Protein AF-A0A3M1Z404-F1 (afdb_monomer)

Mean predicted aligned error: 7.24 Å

Foldseek 3Di:
DDPPPPPVFDPAFFDKFKAFPVRHRLNRLVVQLVVLVVVQVPDPDGDPSSVQSNLQSVLCNVDPPSVVRVVVVVVLNVQAGMWMKTWGADPVRHIDMDTDDTHGDD

Radius of gyration: 15.16 Å; Cα contacts (8 Å, |Δi|>4): 148; chains: 1; bounding box: 40×32×44 Å

Structure (mmCIF, N/CA/C/O backbone):
data_AF-A0A3M1Z404-F1
#
_entry.id   AF-A0A3M1Z404-F1
#
loop_
_atom_site.group_PDB
_atom_site.id
_atom_site.type_symbol
_atom_site.label_atom_id
_atom_site.label_alt_id
_atom_site.label_comp_id
_atom_site.lab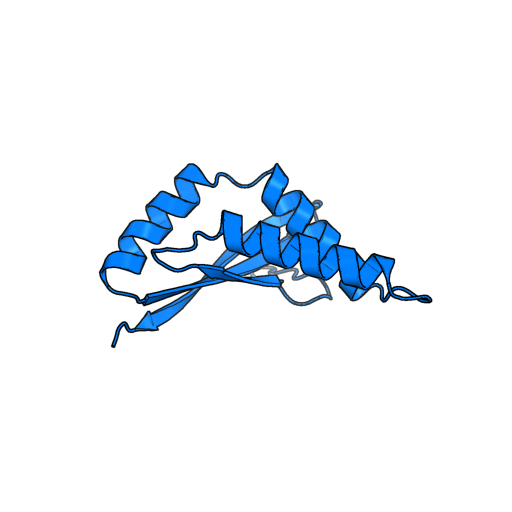el_asym_id
_atom_site.label_entity_id
_atom_site.label_seq_id
_atom_site.pdbx_PDB_ins_code
_atom_site.Cartn_x
_atom_site.Cartn_y
_atom_site.Cartn_z
_atom_site.occupancy
_atom_site.B_iso_or_equiv
_atom_site.auth_seq_id
_atom_site.auth_comp_id
_atom_site.auth_asym_id
_atom_site.auth_atom_id
_atom_site.pdbx_PDB_model_num
ATOM 1 N N . MET A 1 1 ? 17.613 25.882 19.276 1.00 41.81 1 MET A N 1
ATOM 2 C CA . MET A 1 1 ? 17.022 24.535 19.109 1.00 41.81 1 MET A CA 1
ATOM 3 C C . MET A 1 1 ? 15.719 24.665 18.334 1.00 41.81 1 MET A C 1
ATOM 5 O O . MET A 1 1 ? 14.699 24.990 18.924 1.00 41.81 1 MET A O 1
ATOM 9 N N . LYS A 1 2 ? 15.754 24.475 17.014 1.00 37.66 2 LYS A N 1
ATOM 10 C CA . LYS A 1 2 ? 14.556 24.260 16.196 1.00 37.66 2 LYS A CA 1
ATOM 11 C C . LYS A 1 2 ? 14.717 22.867 15.603 1.00 37.66 2 LYS A C 1
ATOM 13 O O . LYS A 1 2 ? 15.700 22.622 14.917 1.00 37.66 2 LYS A O 1
ATOM 18 N N . ARG A 1 3 ? 13.846 21.928 15.979 1.00 39.84 3 ARG A N 1
ATOM 19 C CA . ARG A 1 3 ? 13.794 20.621 15.322 1.00 39.84 3 ARG A CA 1
ATOM 20 C C . ARG A 1 3 ? 13.010 20.831 14.037 1.00 39.84 3 ARG A C 1
ATOM 22 O O . ARG A 1 3 ? 11.786 20.870 14.061 1.00 39.84 3 ARG A O 1
ATOM 29 N N . GLU A 1 4 ? 13.724 21.070 12.949 1.00 44.38 4 GLU A N 1
ATOM 30 C CA . GLU A 1 4 ? 13.166 20.941 11.610 1.00 44.38 4 GLU A CA 1
ATOM 31 C C . GLU A 1 4 ? 12.944 19.441 11.403 1.00 44.38 4 GLU A C 1
ATOM 33 O O . GLU A 1 4 ? 13.897 18.675 11.269 1.00 44.38 4 GLU A O 1
ATOM 38 N N . ASN A 1 5 ? 11.692 18.995 11.529 1.00 43.97 5 ASN A N 1
ATOM 39 C CA . ASN A 1 5 ? 11.307 17.634 11.173 1.00 43.97 5 ASN A CA 1
ATOM 40 C C . ASN A 1 5 ? 11.511 17.495 9.663 1.00 43.97 5 ASN A C 1
ATOM 42 O O . ASN A 1 5 ? 10.689 17.953 8.872 1.00 43.97 5 ASN A O 1
ATOM 46 N N . GLY A 1 6 ? 12.654 16.922 9.290 1.00 41.97 6 GLY A N 1
ATOM 47 C CA . GLY A 1 6 ? 12.994 16.557 7.927 1.00 41.97 6 GLY A CA 1
ATOM 48 C C . GLY A 1 6 ? 12.061 15.461 7.440 1.00 41.97 6 GLY A C 1
ATOM 49 O O . GLY A 1 6 ? 12.365 14.278 7.545 1.00 41.97 6 GLY A O 1
ATOM 50 N N . GLU A 1 7 ? 10.911 15.851 6.904 1.00 45.62 7 GLU A N 1
ATOM 51 C CA . GLU A 1 7 ? 10.185 15.009 5.964 1.00 45.62 7 GLU A CA 1
ATOM 52 C C . GLU A 1 7 ? 10.936 15.074 4.635 1.00 45.62 7 GLU A C 1
ATOM 54 O O . GLU A 1 7 ? 10.558 15.810 3.722 1.00 45.62 7 GLU A O 1
ATOM 59 N N . THR A 1 8 ? 12.038 14.329 4.528 1.00 46.72 8 THR A N 1
ATOM 60 C CA . THR A 1 8 ? 12.701 14.113 3.243 1.00 46.72 8 THR A CA 1
ATOM 61 C C . THR A 1 8 ? 11.821 13.184 2.413 1.00 46.72 8 THR A C 1
ATOM 63 O O . THR A 1 8 ? 12.002 11.969 2.344 1.00 46.72 8 THR A O 1
ATOM 66 N N . ARG A 1 9 ? 10.766 13.760 1.838 1.00 54.62 9 ARG A N 1
ATOM 67 C CA . ARG A 1 9 ? 9.877 13.073 0.909 1.00 54.62 9 ARG A CA 1
ATOM 68 C C . ARG A 1 9 ? 10.652 12.843 -0.387 1.00 54.62 9 ARG A C 1
ATOM 70 O O . ARG A 1 9 ? 11.340 13.739 -0.877 1.00 54.62 9 ARG A O 1
ATOM 77 N N . SER A 1 10 ? 10.554 11.632 -0.931 1.00 53.81 10 SER A N 1
ATOM 78 C CA . SER A 1 10 ? 11.082 11.317 -2.261 1.00 53.81 10 SER A CA 1
ATOM 79 C C . SER A 1 10 ? 10.567 12.338 -3.293 1.00 53.81 10 SER A C 1
ATOM 81 O O . SER A 1 10 ? 9.463 12.856 -3.149 1.00 53.81 10 SER A O 1
ATOM 83 N N . ARG A 1 11 ? 11.339 12.630 -4.355 1.00 57.38 11 ARG A N 1
ATOM 84 C CA . ARG A 1 11 ? 10.912 13.554 -5.438 1.00 57.38 11 ARG A CA 1
ATOM 85 C C . ARG A 1 11 ? 9.630 13.103 -6.159 1.00 57.38 11 ARG A C 1
ATOM 87 O O . ARG A 1 11 ? 9.014 13.910 -6.842 1.00 57.38 11 ARG A O 1
ATOM 94 N N . VAL A 1 12 ? 9.255 11.833 -6.007 1.00 65.25 12 VAL A N 1
ATOM 95 C CA . VAL A 1 12 ? 7.999 11.249 -6.484 1.00 65.25 12 VAL A CA 1
ATOM 96 C C . VAL A 1 12 ? 6.977 11.293 -5.350 1.00 65.25 12 VAL A C 1
ATOM 98 O O . VAL A 1 12 ? 7.284 10.890 -4.225 1.00 65.25 12 VAL A O 1
ATOM 101 N N . GLY A 1 13 ? 5.775 11.789 -5.650 1.00 78.75 13 GLY A N 1
ATOM 102 C CA . GLY A 1 13 ? 4.682 11.877 -4.684 1.00 78.75 13 GLY A CA 1
ATOM 103 C C . GLY A 1 13 ? 4.284 10.510 -4.102 1.00 78.75 13 GLY A C 1
ATOM 104 O O . GLY A 1 13 ? 4.571 9.469 -4.699 1.00 78.75 13 GLY A O 1
ATOM 105 N N . PRO A 1 14 ? 3.629 10.485 -2.929 1.00 89.50 14 PRO A N 1
ATOM 106 C CA . PRO A 1 14 ? 3.187 9.239 -2.318 1.00 89.50 14 PRO A CA 1
ATOM 107 C C . PRO A 1 14 ? 2.184 8.502 -3.213 1.00 89.50 14 PRO A C 1
ATOM 109 O O . PRO A 1 14 ? 1.358 9.099 -3.906 1.00 89.50 14 PRO A O 1
ATOM 112 N N . VAL A 1 15 ? 2.218 7.175 -3.151 1.00 93.19 15 VAL A N 1
ATOM 113 C CA . VAL A 1 15 ? 1.193 6.323 -3.742 1.00 93.19 15 VAL A CA 1
ATOM 114 C C . VAL A 1 15 ? -0.031 6.346 -2.838 1.00 93.19 15 VAL A C 1
ATOM 116 O O . VAL A 1 15 ? 0.035 5.952 -1.675 1.00 93.19 15 VAL A O 1
ATOM 119 N N . VAL A 1 16 ? -1.151 6.802 -3.389 1.00 93.88 16 VAL A N 1
ATOM 120 C CA . VAL A 1 16 ? -2.424 6.878 -2.674 1.00 93.88 16 VAL A CA 1
ATOM 121 C C . VAL A 1 16 ? -3.194 5.571 -2.850 1.00 93.88 16 VAL A C 1
ATOM 123 O O . VAL A 1 16 ? -3.436 5.137 -3.978 1.00 93.88 16 VAL A O 1
ATOM 126 N N . LEU A 1 17 ? -3.590 4.958 -1.738 1.00 94.38 17 LEU A N 1
ATOM 127 C CA . LEU A 1 17 ? -4.401 3.743 -1.686 1.00 94.38 17 LEU A CA 1
ATOM 128 C C . LEU A 1 17 ? -5.685 4.007 -0.906 1.00 94.38 17 LEU A C 1
ATOM 130 O O . LEU A 1 17 ? -5.661 4.664 0.129 1.00 94.38 17 LEU A O 1
ATOM 134 N N . ARG A 1 18 ? -6.801 3.450 -1.372 1.00 93.00 18 ARG A N 1
ATOM 135 C CA . ARG A 1 18 ? -8.107 3.572 -0.714 1.00 93.00 18 ARG A CA 1
ATOM 136 C C . ARG A 1 18 ? -8.562 2.219 -0.202 1.00 93.00 18 ARG A C 1
ATOM 138 O O . ARG A 1 18 ? -8.561 1.248 -0.955 1.00 93.00 18 ARG A O 1
ATOM 145 N N . ALA A 1 19 ? -8.937 2.164 1.068 1.00 91.19 19 ALA A N 1
ATOM 146 C CA . ALA A 1 19 ? -9.463 0.973 1.713 1.00 91.19 19 ALA A CA 1
ATOM 147 C C . ALA A 1 19 ? -10.890 1.216 2.208 1.00 91.19 19 ALA A C 1
ATOM 149 O O . ALA A 1 19 ? -11.205 2.288 2.715 1.00 91.19 19 ALA A O 1
ATOM 150 N N . ARG A 1 20 ? -11.728 0.191 2.095 1.00 90.81 20 ARG A N 1
ATOM 151 C CA . ARG A 1 20 ? -13.130 0.159 2.530 1.00 90.81 20 ARG A CA 1
ATOM 152 C C . ARG A 1 20 ? -13.387 -1.100 3.355 1.00 90.81 20 ARG A C 1
ATOM 154 O O . ARG A 1 20 ? -12.515 -1.970 3.443 1.00 90.81 20 ARG A O 1
ATOM 161 N N . LYS A 1 21 ? -14.588 -1.231 3.930 1.00 85.19 21 LYS A N 1
ATOM 162 C CA . LYS A 1 21 ? -14.991 -2.416 4.720 1.00 85.19 21 LYS A CA 1
ATOM 163 C C . LYS A 1 21 ? -14.852 -3.728 3.942 1.00 85.19 21 LYS A C 1
ATOM 165 O O . LYS A 1 21 ? -14.423 -4.732 4.499 1.00 85.19 21 LYS A O 1
ATOM 170 N N . ASP A 1 22 ? -15.185 -3.705 2.660 1.00 87.00 22 ASP A N 1
ATOM 171 C CA . ASP A 1 22 ? -15.153 -4.842 1.738 1.00 87.00 22 ASP A CA 1
ATOM 172 C C . ASP A 1 22 ? -13.799 -5.015 1.027 1.00 87.00 22 ASP A C 1
ATOM 174 O O . ASP A 1 22 ? -13.503 -6.085 0.493 1.00 87.00 22 ASP A O 1
ATOM 178 N N . ARG A 1 23 ? -12.940 -3.987 1.047 1.00 88.44 23 ARG A N 1
ATOM 179 C CA . ARG A 1 23 ? -11.648 -3.979 0.350 1.00 88.44 23 ARG A CA 1
ATOM 180 C C . ARG A 1 23 ? -10.558 -3.365 1.220 1.00 88.44 23 ARG A C 1
ATOM 182 O O . ARG A 1 23 ? -10.360 -2.153 1.245 1.00 88.44 23 ARG A O 1
ATOM 189 N N . CYS A 1 24 ? -9.807 -4.212 1.920 1.00 92.44 24 CYS A N 1
ATOM 190 C CA . CYS A 1 24 ? -8.726 -3.751 2.790 1.00 92.44 24 CYS A CA 1
ATOM 191 C C . CYS A 1 24 ? -7.523 -3.190 2.007 1.00 92.44 24 CYS A C 1
ATOM 193 O O . CYS A 1 24 ? -7.327 -3.484 0.825 1.00 92.44 24 CYS A O 1
ATOM 195 N N . VAL A 1 25 ? -6.658 -2.441 2.699 1.00 94.25 25 VAL A N 1
ATOM 196 C CA . VAL A 1 25 ? -5.476 -1.787 2.105 1.00 94.25 25 VAL A CA 1
ATOM 197 C C . VAL A 1 25 ? -4.528 -2.760 1.391 1.00 94.25 25 VAL A C 1
ATOM 199 O O . VAL A 1 25 ? -3.910 -2.391 0.399 1.00 94.25 25 VAL A O 1
ATOM 202 N N . GLN A 1 26 ? -4.453 -4.022 1.831 1.00 96.06 26 GLN A N 1
ATOM 203 C CA . GLN A 1 26 ? -3.652 -5.043 1.149 1.00 96.06 26 GLN A CA 1
ATOM 204 C C . GLN A 1 26 ? -4.195 -5.357 -0.250 1.00 96.06 26 GLN A C 1
ATOM 206 O O . GLN A 1 26 ? -3.417 -5.473 -1.194 1.00 96.06 26 GLN A O 1
ATOM 211 N N . HIS A 1 27 ? -5.519 -5.477 -0.395 1.00 95.62 27 HIS A N 1
ATOM 212 C CA . HIS A 1 27 ? -6.145 -5.690 -1.700 1.00 95.62 27 HIS A CA 1
ATOM 213 C C . HIS A 1 27 ? -5.944 -4.474 -2.602 1.00 95.62 27 HIS A C 1
ATOM 215 O O . HIS A 1 27 ? -5.501 -4.634 -3.737 1.00 95.62 27 HIS A O 1
ATOM 221 N N . ALA A 1 28 ? -6.170 -3.270 -2.067 1.00 94.88 28 ALA A N 1
ATOM 222 C CA . ALA A 1 28 ? -5.950 -2.026 -2.798 1.00 94.88 28 ALA A CA 1
ATOM 223 C C . ALA A 1 28 ? -4.494 -1.886 -3.284 1.00 94.88 28 ALA A C 1
ATOM 225 O O . ALA A 1 28 ? -4.256 -1.539 -4.438 1.00 94.88 28 ALA A O 1
ATOM 226 N N . ALA A 1 29 ? -3.516 -2.221 -2.434 1.00 96.50 29 ALA A N 1
ATOM 227 C CA . ALA A 1 29 ? -2.101 -2.235 -2.800 1.00 96.50 29 ALA A CA 1
ATOM 228 C C . ALA A 1 29 ? -1.793 -3.268 -3.897 1.00 96.50 29 ALA A C 1
ATOM 230 O O . ALA A 1 29 ? -1.052 -2.968 -4.829 1.00 96.50 29 ALA A O 1
ATOM 231 N N . ALA A 1 30 ? -2.365 -4.473 -3.808 1.00 97.00 30 ALA A N 1
ATOM 232 C CA . ALA A 1 30 ? -2.139 -5.542 -4.779 1.00 97.00 30 ALA A CA 1
ATOM 233 C C . ALA A 1 30 ? -2.777 -5.257 -6.147 1.00 97.00 30 ALA A C 1
ATOM 235 O O . ALA A 1 30 ? -2.229 -5.646 -7.178 1.00 97.00 30 ALA A O 1
ATOM 236 N N . GLU A 1 31 ? -3.938 -4.602 -6.188 1.00 95.75 31 GLU A N 1
ATOM 237 C CA . GLU A 1 31 ? -4.531 -4.104 -7.436 1.00 95.75 31 GLU A CA 1
ATOM 238 C C . GLU A 1 31 ? -3.670 -2.999 -8.043 1.00 95.75 31 GLU A C 1
ATOM 240 O O . GLU A 1 31 ? -3.199 -3.165 -9.166 1.00 95.75 31 GLU A O 1
ATOM 245 N N . ALA A 1 32 ? -3.342 -1.963 -7.265 1.00 94.06 32 ALA A N 1
ATOM 246 C CA . ALA A 1 32 ? -2.501 -0.867 -7.737 1.00 94.06 32 ALA A CA 1
ATOM 247 C C . ALA A 1 32 ? -1.127 -1.353 -8.233 1.00 94.06 32 ALA A C 1
ATOM 249 O O . ALA A 1 32 ? -0.609 -0.833 -9.221 1.00 94.06 32 ALA A O 1
ATOM 250 N N . TYR A 1 33 ? -0.537 -2.358 -7.573 1.00 95.69 33 TYR A N 1
ATOM 251 C CA . TYR A 1 33 ? 0.724 -2.970 -7.998 1.00 95.69 33 TYR A CA 1
ATOM 252 C C . TYR A 1 33 ? 0.580 -3.638 -9.364 1.00 95.69 33 TYR A C 1
ATOM 254 O O . TYR A 1 33 ? 1.390 -3.392 -10.253 1.00 95.69 33 TYR A O 1
ATOM 262 N N . ARG A 1 34 ? -0.461 -4.462 -9.543 1.00 95.38 34 ARG A N 1
ATOM 263 C CA . ARG A 1 34 ? -0.718 -5.164 -10.808 1.00 95.38 34 ARG A CA 1
ATOM 264 C C . ARG A 1 34 ? -0.979 -4.187 -11.946 1.00 95.38 34 ARG A C 1
ATOM 266 O O . ARG A 1 34 ? -0.429 -4.373 -13.024 1.00 95.38 34 ARG A O 1
ATOM 273 N N . GLU A 1 35 ? -1.767 -3.143 -11.704 1.00 93.06 35 GLU A N 1
ATOM 274 C CA . GLU A 1 35 ? -2.043 -2.107 -12.702 1.00 93.06 35 GLU A CA 1
ATOM 275 C C . GLU A 1 35 ? -0.777 -1.336 -13.088 1.00 93.06 35 GLU A C 1
ATOM 277 O O . GLU A 1 35 ? -0.507 -1.154 -14.274 1.00 93.06 35 GLU A O 1
ATOM 282 N N . ALA A 1 36 ? 0.025 -0.917 -12.104 1.00 91.75 36 ALA A N 1
ATOM 283 C CA . ALA A 1 36 ? 1.273 -0.203 -12.357 1.00 91.75 36 ALA A CA 1
ATOM 284 C C . ALA A 1 36 ? 2.297 -1.085 -13.090 1.00 91.75 36 ALA A C 1
ATOM 286 O O . ALA A 1 36 ? 2.921 -0.629 -14.043 1.00 91.75 36 ALA A O 1
ATOM 287 N N . ALA A 1 37 ? 2.433 -2.354 -12.694 1.00 93.25 37 ALA A N 1
ATOM 288 C CA . ALA A 1 37 ? 3.331 -3.301 -13.346 1.00 93.25 37 ALA A CA 1
ATOM 289 C C . ALA A 1 37 ? 2.883 -3.618 -14.780 1.00 93.25 37 ALA A C 1
ATOM 291 O O . ALA A 1 37 ? 3.713 -3.660 -15.680 1.00 93.25 37 ALA A O 1
ATOM 292 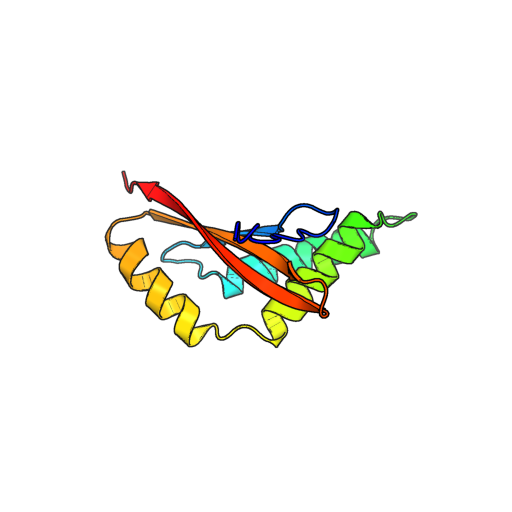N N . ALA A 1 38 ? 1.579 -3.794 -15.013 1.00 92.56 38 ALA A N 1
ATOM 293 C CA . ALA A 1 38 ? 1.046 -4.031 -16.352 1.00 92.56 38 ALA A CA 1
ATOM 294 C C . ALA A 1 38 ? 1.301 -2.843 -17.288 1.00 92.56 38 ALA A C 1
ATOM 296 O O . ALA A 1 38 ? 1.706 -3.054 -18.426 1.00 92.56 38 ALA A O 1
ATOM 297 N N . ARG A 1 39 ? 1.119 -1.605 -16.806 1.00 89.38 39 ARG A N 1
ATOM 298 C CA . ARG A 1 39 ? 1.442 -0.392 -17.577 1.00 89.38 39 ARG A CA 1
ATOM 299 C C . ARG A 1 39 ? 2.932 -0.310 -17.891 1.00 89.38 39 ARG A C 1
ATOM 301 O O . ARG A 1 39 ? 3.293 -0.179 -19.051 1.00 89.38 39 ARG A O 1
ATOM 308 N N . LEU A 1 40 ? 3.779 -0.519 -16.882 1.00 89.44 40 LEU A N 1
ATOM 309 C CA . LEU A 1 40 ? 5.234 -0.507 -17.043 1.00 89.44 40 LEU A CA 1
ATOM 310 C C . LEU A 1 40 ? 5.727 -1.528 -18.083 1.00 89.44 40 LEU A C 1
ATOM 312 O O . LEU A 1 40 ? 6.696 -1.264 -18.782 1.00 89.44 40 LEU A O 1
ATOM 316 N N . LEU A 1 41 ? 5.076 -2.692 -18.172 1.00 89.38 41 LEU A N 1
ATOM 317 C CA . LEU A 1 41 ? 5.400 -3.732 -19.153 1.00 89.38 41 LEU A CA 1
ATOM 318 C C . LEU A 1 41 ? 4.814 -3.466 -20.547 1.00 89.38 41 LEU A C 1
ATOM 320 O O . LEU A 1 41 ? 5.312 -4.023 -21.522 1.00 89.38 41 LEU A O 1
ATOM 324 N N . ALA A 1 42 ? 3.740 -2.681 -20.640 1.00 89.31 42 ALA A N 1
ATOM 325 C CA . ALA A 1 42 ? 3.085 -2.347 -21.901 1.00 89.31 42 ALA A CA 1
ATOM 326 C C . ALA A 1 42 ? 3.742 -1.151 -22.610 1.00 89.31 42 ALA A C 1
ATOM 328 O O . ALA A 1 42 ? 3.662 -1.057 -23.835 1.00 89.31 42 ALA A O 1
ATOM 329 N N . ASP A 1 43 ? 4.387 -0.255 -21.861 1.00 83.31 43 ASP A N 1
ATOM 330 C CA . ASP A 1 43 ? 5.040 0.929 -22.411 1.00 83.31 43 ASP A CA 1
ATOM 331 C C . ASP A 1 43 ? 6.371 0.581 -23.096 1.00 83.31 43 ASP A C 1
ATOM 333 O O . ASP A 1 43 ? 7.263 -0.032 -22.510 1.00 83.31 43 ASP A O 1
ATOM 337 N N . ALA A 1 44 ? 6.521 1.014 -24.354 1.00 76.94 44 ALA A N 1
ATOM 338 C CA . ALA A 1 44 ? 7.758 0.842 -25.122 1.00 76.94 44 ALA A CA 1
ATOM 339 C C . ALA A 1 44 ? 8.932 1.641 -24.524 1.00 76.94 44 ALA A C 1
ATOM 341 O O . ALA A 1 44 ? 10.085 1.222 -24.622 1.00 76.94 44 ALA A O 1
ATOM 342 N N . GLU A 1 45 ? 8.622 2.768 -23.879 1.00 82.88 45 GLU A N 1
ATOM 343 C CA . GLU A 1 45 ? 9.553 3.582 -23.101 1.00 82.88 45 GLU A CA 1
ATOM 344 C C . GLU A 1 45 ? 8.970 3.784 -21.695 1.00 82.88 45 GLU A C 1
ATOM 346 O O . GLU A 1 45 ? 8.158 4.687 -21.486 1.00 82.88 45 GLU A O 1
ATOM 351 N N . PRO A 1 46 ? 9.323 2.921 -20.728 1.00 77.12 46 PRO A N 1
ATOM 352 C CA . PRO A 1 46 ? 8.754 2.983 -19.392 1.00 77.12 46 PRO A CA 1
ATOM 353 C C . PRO A 1 46 ? 9.176 4.262 -18.666 1.00 77.12 46 PRO A C 1
ATOM 355 O O . PRO A 1 46 ? 10.364 4.556 -18.512 1.00 77.12 46 PRO A O 1
ATOM 358 N N . ASP A 1 47 ? 8.187 4.991 -18.157 1.00 81.62 47 ASP A N 1
ATOM 359 C CA . ASP A 1 47 ? 8.420 6.188 -17.362 1.00 81.62 47 ASP A CA 1
ATOM 360 C C . ASP A 1 47 ? 9.041 5.843 -15.976 1.00 81.62 47 ASP A C 1
ATOM 362 O O . ASP A 1 47 ? 8.586 4.913 -15.291 1.00 81.62 47 ASP A O 1
ATOM 366 N N . PRO A 1 48 ? 10.071 6.584 -15.516 1.00 82.44 48 PRO A N 1
ATOM 367 C CA . PRO A 1 48 ? 10.712 6.353 -14.219 1.00 82.44 48 PRO A CA 1
ATOM 368 C C . PRO A 1 48 ? 9.780 6.445 -12.999 1.00 82.44 48 PRO A C 1
ATOM 370 O O . PRO A 1 48 ? 10.036 5.784 -11.986 1.00 82.44 48 PRO A O 1
ATOM 373 N N . GLU A 1 49 ? 8.713 7.246 -13.057 1.00 84.88 49 GLU A N 1
ATOM 374 C CA . GLU A 1 49 ? 7.716 7.347 -11.985 1.00 84.88 49 GLU A CA 1
ATOM 375 C C . GLU A 1 49 ? 6.916 6.048 -11.862 1.00 84.88 49 GLU A C 1
ATOM 377 O O . GLU A 1 49 ? 6.688 5.550 -10.755 1.00 84.88 49 GLU A O 1
ATOM 382 N N . SER A 1 50 ? 6.573 5.438 -12.997 1.00 85.38 50 SER A N 1
ATOM 383 C CA . SER A 1 50 ? 5.900 4.136 -13.042 1.00 85.38 50 SER A CA 1
ATOM 384 C C . SER A 1 50 ? 6.760 3.034 -12.415 1.00 85.38 50 SER A C 1
ATOM 386 O O . SER A 1 50 ? 6.268 2.262 -11.587 1.00 85.38 50 SER A O 1
ATOM 388 N N . GLY A 1 51 ? 8.066 3.012 -12.710 1.00 89.75 51 GLY A N 1
ATOM 389 C CA . GLY A 1 51 ? 9.013 2.081 -12.083 1.00 89.75 51 GLY A CA 1
ATOM 390 C C . GLY A 1 51 ? 9.098 2.259 -10.561 1.00 89.75 51 GLY A C 1
ATOM 391 O O . GLY A 1 51 ? 8.993 1.291 -9.803 1.00 89.75 51 GLY A O 1
ATOM 392 N N . ARG A 1 52 ? 9.194 3.510 -10.095 1.00 89.25 52 ARG A N 1
ATOM 393 C CA . ARG A 1 52 ? 9.175 3.856 -8.662 1.00 89.25 52 ARG A CA 1
ATOM 394 C C . ARG A 1 52 ? 7.877 3.431 -7.980 1.00 89.25 52 ARG A C 1
ATOM 396 O O . ARG A 1 52 ? 7.916 2.910 -6.866 1.00 89.25 52 ARG A O 1
ATOM 403 N N . ARG A 1 53 ? 6.729 3.629 -8.630 1.00 92.31 53 ARG A N 1
ATOM 404 C CA . ARG A 1 53 ? 5.417 3.240 -8.095 1.00 92.31 53 ARG A CA 1
ATOM 405 C C . ARG A 1 53 ? 5.332 1.732 -7.868 1.00 92.31 53 ARG A C 1
ATOM 407 O O . ARG A 1 53 ? 4.890 1.306 -6.801 1.00 92.31 53 ARG A O 1
ATOM 414 N N . VAL A 1 54 ? 5.800 0.937 -8.833 1.00 94.44 54 VAL A N 1
ATOM 415 C CA . VAL A 1 54 ? 5.892 -0.528 -8.714 1.00 94.44 54 VAL A CA 1
ATOM 416 C C . VAL A 1 54 ? 6.825 -0.928 -7.569 1.00 94.44 54 VAL A C 1
ATOM 418 O O . VAL A 1 54 ? 6.471 -1.803 -6.780 1.00 94.44 54 VAL A O 1
ATOM 421 N N . GLU A 1 55 ? 7.976 -0.267 -7.423 1.00 94.25 55 GLU A N 1
ATOM 422 C CA . GLU A 1 55 ? 8.929 -0.532 -6.338 1.00 94.25 55 GLU A CA 1
ATOM 423 C C . GLU A 1 55 ? 8.321 -0.263 -4.949 1.00 94.25 55 GLU A C 1
ATOM 425 O O . GLU A 1 55 ? 8.400 -1.118 -4.062 1.00 94.25 55 GLU A O 1
ATOM 430 N N . VAL A 1 56 ? 7.681 0.899 -4.761 1.00 95.19 56 VAL A N 1
ATOM 431 C CA . VAL A 1 56 ? 7.009 1.280 -3.503 1.00 95.19 56 VAL A CA 1
ATOM 432 C C . VAL A 1 56 ? 5.933 0.262 -3.139 1.00 95.19 56 VAL A C 1
ATOM 434 O O . VAL A 1 56 ? 5.925 -0.256 -2.022 1.00 95.19 56 VAL A O 1
ATOM 437 N N . LEU A 1 57 ? 5.045 -0.055 -4.083 1.00 95.94 57 LEU A N 1
ATOM 438 C CA . LEU A 1 57 ? 3.943 -0.989 -3.861 1.00 95.94 57 LEU A CA 1
ATOM 439 C C . LEU A 1 57 ? 4.441 -2.413 -3.599 1.00 95.94 57 LEU A C 1
ATOM 441 O O . LEU A 1 57 ? 3.942 -3.075 -2.690 1.00 95.94 57 LEU A O 1
ATOM 445 N N . GLY A 1 58 ? 5.450 -2.866 -4.346 1.00 96.56 58 GLY A N 1
ATOM 446 C CA . GLY A 1 58 ? 6.056 -4.183 -4.170 1.00 96.56 58 GLY A CA 1
ATOM 447 C C . GLY A 1 58 ? 6.691 -4.342 -2.790 1.00 96.56 58 GLY A C 1
ATOM 448 O O . GLY A 1 58 ? 6.435 -5.332 -2.105 1.00 96.56 58 GLY A O 1
ATOM 449 N N . ARG A 1 59 ? 7.454 -3.341 -2.328 1.00 96.25 59 ARG A N 1
ATOM 450 C CA . ARG A 1 59 ? 8.002 -3.360 -0.964 1.00 96.25 59 ARG A CA 1
ATOM 451 C C . ARG A 1 59 ? 6.909 -3.268 0.093 1.00 96.25 59 ARG A C 1
ATOM 453 O O . ARG A 1 59 ? 6.966 -4.021 1.057 1.00 96.25 59 ARG A O 1
ATOM 460 N N . PHE A 1 60 ? 5.896 -2.420 -0.091 1.00 97.00 60 PHE A N 1
ATOM 461 C CA . PHE A 1 60 ? 4.787 -2.315 0.859 1.00 97.00 60 PHE A CA 1
ATOM 462 C C . PHE A 1 60 ? 4.084 -3.665 1.044 1.00 97.00 60 PHE A C 1
ATOM 464 O O . PHE A 1 60 ? 3.883 -4.108 2.170 1.00 97.00 60 PHE A O 1
ATOM 471 N N . LEU A 1 61 ? 3.789 -4.358 -0.059 1.00 97.12 61 LEU A N 1
ATOM 472 C CA . LEU A 1 61 ? 3.205 -5.700 -0.046 1.00 97.12 61 LEU A CA 1
ATOM 473 C C . LEU A 1 61 ? 4.102 -6.743 0.631 1.00 97.12 61 LEU A C 1
ATOM 475 O O . LEU A 1 61 ? 3.583 -7.680 1.234 1.00 97.12 61 LEU A O 1
ATOM 479 N N . ALA A 1 62 ? 5.422 -6.588 0.543 1.00 96.56 62 ALA A N 1
ATOM 480 C CA . ALA A 1 62 ? 6.379 -7.519 1.128 1.00 96.56 62 ALA A CA 1
ATOM 48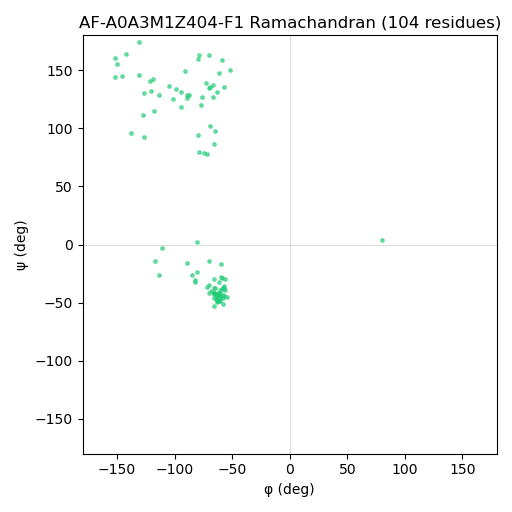1 C C . ALA A 1 62 ? 6.637 -7.281 2.625 1.00 96.56 62 ALA A C 1
ATOM 483 O O . ALA A 1 62 ? 6.922 -8.236 3.345 1.00 96.56 62 ALA A O 1
ATOM 484 N N . THR A 1 63 ? 6.583 -6.030 3.098 1.00 95.88 63 THR A N 1
ATOM 485 C CA . THR A 1 63 ? 7.080 -5.670 4.439 1.00 95.88 63 THR A CA 1
ATOM 486 C C . THR A 1 63 ? 6.020 -5.140 5.396 1.00 95.88 63 THR A C 1
ATOM 488 O O . THR A 1 63 ? 6.301 -5.020 6.586 1.00 95.88 63 THR A O 1
ATOM 491 N N . ALA A 1 64 ? 4.832 -4.762 4.920 1.00 94.88 64 ALA A N 1
ATOM 492 C CA . ALA A 1 64 ? 3.815 -4.186 5.791 1.00 94.88 64 ALA A CA 1
ATOM 493 C C . ALA A 1 64 ? 3.170 -5.238 6.708 1.00 94.88 64 ALA A C 1
ATOM 495 O O . ALA A 1 64 ? 2.791 -6.329 6.281 1.00 94.88 64 ALA A O 1
ATOM 496 N N . ASP A 1 65 ? 2.953 -4.863 7.970 1.00 94.75 65 ASP A N 1
ATOM 497 C CA . ASP A 1 65 ? 2.138 -5.634 8.911 1.00 94.75 65 ASP A CA 1
ATOM 498 C C . ASP A 1 65 ? 0.645 -5.387 8.635 1.00 94.75 65 ASP A C 1
ATOM 500 O O . ASP A 1 65 ? -0.030 -4.577 9.281 1.00 94.75 65 ASP A O 1
ATOM 504 N N . PHE A 1 66 ? 0.122 -6.077 7.619 1.00 93.94 66 PHE A N 1
ATOM 505 C CA . PHE A 1 66 ? -1.284 -5.977 7.234 1.00 93.94 66 PHE A CA 1
ATOM 506 C C . PHE A 1 66 ? -2.272 -6.349 8.348 1.00 93.94 66 PHE A C 1
ATOM 508 O O . PHE A 1 66 ? -3.293 -5.668 8.451 1.00 93.94 66 PHE A O 1
ATOM 515 N N . PRO A 1 67 ? -2.034 -7.368 9.197 1.00 93.31 67 PRO A N 1
ATOM 516 C CA . PRO A 1 67 ? -2.876 -7.615 10.368 1.00 93.31 67 PRO A CA 1
ATOM 517 C C . PRO A 1 67 ? -3.028 -6.395 11.285 1.00 93.31 67 PRO A C 1
ATOM 519 O O . PRO A 1 67 ? -4.142 -6.070 11.703 1.00 93.31 67 PRO A O 1
ATOM 522 N N . SER A 1 68 ? -1.939 -5.686 11.582 1.00 91.31 68 SER A N 1
ATOM 523 C CA . SER A 1 68 ? -1.995 -4.472 12.408 1.00 91.31 68 SER A CA 1
ATOM 524 C C . SER A 1 68 ? -2.631 -3.289 11.678 1.00 91.31 68 SER A C 1
ATOM 526 O O . SER A 1 68 ? -3.406 -2.550 12.286 1.00 91.31 68 SER A O 1
ATOM 528 N N . LEU A 1 69 ? -2.386 -3.142 10.373 1.00 91.81 69 LEU A N 1
ATOM 529 C CA . LEU A 1 69 ? -3.055 -2.141 9.535 1.00 91.81 69 LEU A CA 1
ATOM 530 C C . LEU A 1 69 ? -4.570 -2.340 9.480 1.00 91.81 69 LEU A C 1
ATOM 532 O O . LEU A 1 69 ? -5.321 -1.376 9.586 1.00 91.81 69 LEU A O 1
ATOM 536 N N . ARG A 1 70 ? -5.032 -3.587 9.331 1.00 90.19 70 ARG A N 1
ATOM 537 C CA . ARG A 1 70 ? -6.464 -3.916 9.281 1.00 90.19 70 ARG A CA 1
ATOM 538 C C . ARG A 1 70 ? -7.165 -3.622 10.600 1.00 90.19 70 ARG A C 1
ATOM 540 O O . ARG A 1 70 ? -8.301 -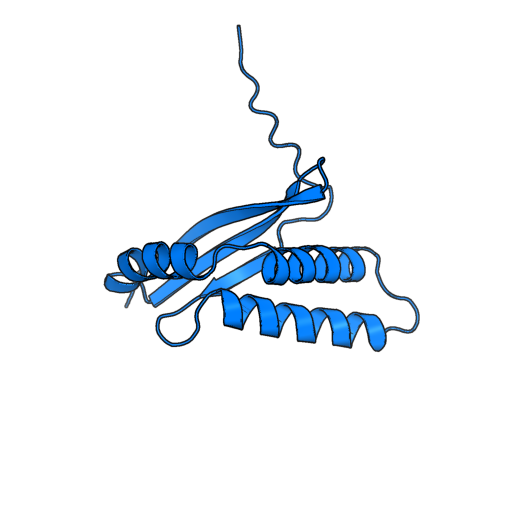3.171 10.564 1.00 90.19 70 ARG A O 1
ATOM 547 N N . ARG A 1 71 ? -6.507 -3.856 11.740 1.00 90.44 71 ARG A N 1
ATOM 548 C CA . ARG A 1 71 ? -7.065 -3.524 13.062 1.00 90.44 71 ARG A CA 1
ATOM 549 C C . ARG A 1 71 ? -7.279 -2.019 13.216 1.00 90.44 71 ARG A C 1
ATOM 551 O O . ARG A 1 71 ? -8.393 -1.613 13.507 1.00 90.44 71 ARG A O 1
ATOM 558 N N . GLN A 1 72 ? -6.268 -1.214 12.888 1.00 88.12 72 GLN A N 1
ATOM 559 C CA . GLN A 1 72 ? -6.389 0.251 12.883 1.00 88.12 72 GLN A CA 1
ATOM 560 C C . GLN A 1 72 ? -7.457 0.741 11.891 1.00 88.12 72 GLN A C 1
ATOM 562 O O . GLN A 1 72 ? -8.211 1.668 12.175 1.00 88.12 72 GLN A O 1
ATOM 567 N N . ALA A 1 73 ? -7.539 0.106 10.716 1.00 87.50 73 ALA A N 1
ATOM 568 C CA . ALA A 1 73 ? -8.550 0.428 9.717 1.00 87.50 73 ALA A CA 1
ATOM 569 C C . ALA A 1 73 ? -9.968 0.099 10.195 1.00 87.50 73 ALA A C 1
ATOM 571 O O . ALA A 1 73 ? -10.895 0.828 9.864 1.00 87.50 73 ALA A O 1
ATOM 572 N N . ALA A 1 74 ? -10.143 -0.998 10.938 1.00 86.81 74 ALA A N 1
ATOM 573 C CA . ALA A 1 74 ? -11.450 -1.450 11.393 1.00 86.81 74 ALA A CA 1
ATOM 574 C C . ALA A 1 74 ? -12.118 -0.397 12.281 1.00 86.81 74 ALA A C 1
ATOM 576 O O . ALA A 1 74 ? -13.245 -0.023 11.982 1.00 86.81 74 ALA A O 1
ATOM 577 N N . GLU A 1 75 ? -11.398 0.139 13.273 1.00 85.94 75 GLU A N 1
ATOM 578 C CA . GLU A 1 75 ? -11.891 1.185 14.186 1.00 85.94 75 GLU A CA 1
ATOM 579 C C . GLU A 1 75 ? -12.355 2.437 13.425 1.00 85.94 75 GLU A C 1
ATOM 581 O O . GLU A 1 75 ? -13.423 2.994 13.671 1.00 85.94 75 GLU A O 1
ATOM 586 N N . LEU A 1 76 ? -11.569 2.869 12.439 1.00 86.56 76 LEU A N 1
ATOM 587 C CA . LEU A 1 76 ? -11.901 4.031 11.619 1.00 86.56 76 LEU A CA 1
ATOM 588 C C . LEU A 1 76 ? -13.084 3.750 10.679 1.00 86.56 76 LEU A C 1
ATOM 590 O O . LEU A 1 76 ? -13.972 4.590 10.545 1.00 86.56 76 LEU A O 1
ATOM 594 N N . LEU A 1 77 ? -13.133 2.566 10.064 1.00 86.88 77 LEU A N 1
ATOM 595 C CA . LEU A 1 77 ? -14.225 2.159 9.180 1.00 86.88 77 LEU A CA 1
ATOM 596 C C . LEU A 1 77 ? -15.539 1.912 9.933 1.00 86.88 77 LEU A C 1
ATOM 598 O O . LEU A 1 77 ? -16.584 1.867 9.295 1.00 86.88 77 LEU A O 1
ATOM 602 N N . GLU A 1 78 ? -15.569 1.793 11.263 1.00 86.38 78 GLU A N 1
ATOM 603 C CA . GLU A 1 78 ? -16.849 1.724 11.989 1.00 86.38 78 GLU A CA 1
ATOM 604 C C . GLU A 1 78 ? -17.724 2.954 11.712 1.00 86.38 78 GLU A C 1
ATOM 606 O O . GLU A 1 78 ? -18.933 2.820 11.525 1.00 86.38 78 GLU A O 1
ATOM 611 N N . THR A 1 79 ? -17.095 4.127 11.595 1.00 83.06 79 THR A N 1
ATOM 612 C CA . THR A 1 79 ? -17.762 5.430 11.408 1.00 83.06 79 THR A CA 1
ATOM 613 C C . THR A 1 79 ? -17.532 6.049 10.026 1.00 83.06 79 THR A C 1
ATOM 615 O O . THR A 1 79 ? -18.049 7.127 9.730 1.00 83.06 79 THR A O 1
ATOM 618 N N . ARG A 1 80 ? -16.733 5.396 9.175 1.00 83.44 80 ARG A N 1
ATOM 619 C CA . ARG A 1 80 ? -16.281 5.907 7.874 1.00 83.44 80 ARG A CA 1
ATOM 620 C C . ARG A 1 80 ? -16.503 4.859 6.794 1.0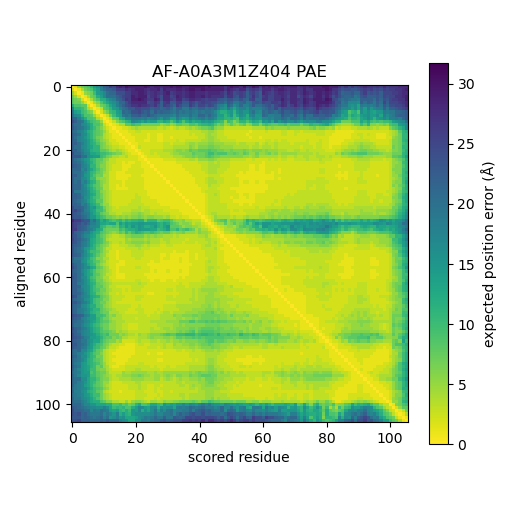0 83.44 80 ARG A C 1
ATOM 622 O O . ARG A 1 80 ? -16.353 3.665 7.038 1.00 83.44 80 ARG A O 1
ATOM 629 N N . GLU A 1 81 ? -16.817 5.296 5.582 1.00 86.62 81 GLU A N 1
ATOM 630 C CA . GLU A 1 81 ? -16.951 4.373 4.446 1.00 86.62 81 GLU A CA 1
ATOM 631 C C . GLU A 1 81 ? -15.602 4.021 3.813 1.00 86.62 81 GLU A C 1
ATOM 633 O O . GLU A 1 81 ? -15.418 2.910 3.311 1.00 86.62 81 GLU A O 1
ATOM 638 N N . GLU A 1 82 ? -14.643 4.947 3.862 1.00 90.75 82 GLU A N 1
ATOM 639 C CA . GLU A 1 82 ? -13.354 4.813 3.191 1.00 90.75 82 GLU A CA 1
ATOM 640 C C . GLU A 1 82 ? -12.224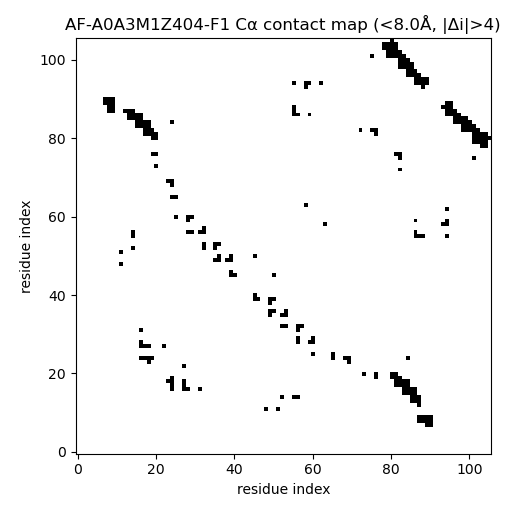 5.459 3.999 1.00 90.75 82 GLU A C 1
ATOM 642 O O . GLU A 1 82 ? -12.398 6.504 4.628 1.00 90.75 82 GLU A O 1
ATOM 647 N N . ILE A 1 83 ? -11.046 4.837 3.937 1.00 92.44 83 ILE A N 1
ATOM 648 C CA . ILE A 1 83 ? -9.784 5.332 4.483 1.00 92.44 83 ILE A CA 1
ATOM 649 C C . ILE A 1 83 ? -8.776 5.470 3.347 1.00 92.44 83 ILE A C 1
ATOM 651 O O . ILE A 1 83 ? -8.551 4.530 2.579 1.00 92.44 83 ILE A O 1
ATOM 655 N N . THR A 1 84 ? -8.108 6.615 3.298 1.00 93.06 84 THR A N 1
ATOM 656 C CA . THR A 1 84 ? -7.029 6.904 2.359 1.00 93.06 84 THR A CA 1
ATOM 657 C C . THR A 1 84 ? -5.674 6.760 3.042 1.00 93.06 84 THR A C 1
ATOM 659 O O . THR A 1 84 ? -5.392 7.412 4.049 1.00 93.06 84 THR A O 1
ATOM 662 N N . TYR A 1 85 ? -4.818 5.931 2.453 1.00 94.19 85 TYR A N 1
ATOM 663 C CA . TYR A 1 85 ? -3.426 5.738 2.830 1.00 94.19 85 TYR A CA 1
ATOM 664 C C . TYR A 1 85 ? -2.513 6.429 1.824 1.00 94.19 85 TYR A C 1
ATOM 666 O O . TYR A 1 85 ? -2.682 6.274 0.616 1.00 94.19 85 TYR A O 1
ATOM 674 N N . GLU A 1 86 ? -1.500 7.119 2.323 1.00 94.50 86 GLU A N 1
ATOM 675 C CA . GLU A 1 86 ? -0.324 7.492 1.544 1.00 94.50 86 GLU A CA 1
ATOM 676 C C . GLU A 1 86 ? 0.794 6.500 1.843 1.00 94.50 86 GLU A C 1
ATOM 678 O O . GLU A 1 86 ? 1.053 6.201 3.008 1.00 94.50 86 GLU A O 1
ATOM 683 N N . VAL A 1 87 ? 1.459 6.008 0.800 1.00 94.88 87 VAL A N 1
ATOM 684 C CA . VAL A 1 87 ? 2.588 5.077 0.890 1.00 94.88 87 VAL A CA 1
ATOM 685 C C . VAL A 1 87 ? 3.764 5.650 0.108 1.00 94.88 87 VAL A C 1
ATOM 687 O O . VAL A 1 87 ? 3.607 6.059 -1.041 1.00 94.88 87 VAL A O 1
ATOM 690 N N . TRP A 1 88 ? 4.951 5.694 0.703 1.00 93.81 88 TRP A N 1
ATOM 691 C CA . TRP A 1 88 ? 6.140 6.282 0.080 1.00 93.81 88 TRP A CA 1
ATOM 692 C C . TRP A 1 88 ? 7.408 5.494 0.403 1.00 93.81 88 TRP A C 1
ATOM 694 O O . TRP A 1 88 ? 7.451 4.689 1.333 1.00 93.81 88 TRP A O 1
ATOM 704 N N . MET A 1 89 ? 8.461 5.754 -0.373 1.00 93.06 89 MET A N 1
ATOM 705 C CA . MET A 1 89 ? 9.811 5.286 -0.065 1.00 93.06 89 MET A CA 1
ATOM 706 C C . MET A 1 89 ? 10.530 6.314 0.806 1.00 93.06 89 MET A C 1
ATOM 708 O O . MET A 1 89 ? 10.599 7.489 0.439 1.00 93.06 89 MET A O 1
ATOM 712 N N . GLU A 1 90 ? 11.091 5.875 1.925 1.00 91.00 90 GLU A N 1
ATOM 713 C CA . GLU A 1 90 ? 12.024 6.666 2.726 1.00 91.00 90 GLU A CA 1
ATOM 714 C C . GLU A 1 90 ? 13.431 6.669 2.103 1.00 91.00 90 GLU A C 1
ATOM 716 O O . GLU A 1 90 ? 13.777 5.802 1.297 1.00 91.00 90 GLU A O 1
ATOM 721 N N . GLU A 1 91 ? 14.288 7.610 2.511 1.00 86.06 91 GLU A N 1
ATOM 722 C CA . GLU A 1 91 ? 15.679 7.695 2.027 1.00 86.06 91 GLU A CA 1
ATOM 723 C C . GLU A 1 91 ? 16.506 6.436 2.333 1.00 86.06 91 GLU A C 1
ATOM 725 O O . GLU A 1 91 ? 17.417 6.085 1.588 1.00 86.06 91 GLU A O 1
ATOM 730 N N . ASN A 1 92 ? 16.165 5.724 3.409 1.00 88.25 92 ASN A N 1
ATOM 731 C CA . ASN A 1 92 ? 16.817 4.481 3.828 1.00 88.25 92 ASN A CA 1
ATOM 732 C C . ASN A 1 92 ? 16.324 3.233 3.051 1.00 88.25 92 ASN A C 1
ATOM 734 O O . ASN A 1 92 ? 16.733 2.117 3.373 1.00 88.25 92 ASN A O 1
ATOM 738 N N . GLY A 1 93 ? 15.419 3.397 2.075 1.00 86.06 93 GLY A N 1
ATOM 739 C CA . GLY A 1 93 ? 14.836 2.309 1.283 1.00 86.06 93 GLY A CA 1
ATOM 740 C C . GLY A 1 93 ? 13.696 1.537 1.961 1.00 86.06 93 GLY A C 1
ATOM 741 O O . GLY A 1 93 ? 13.195 0.568 1.384 1.00 86.06 93 GLY A O 1
ATOM 742 N N . ARG A 1 94 ? 13.270 1.941 3.164 1.00 91.06 94 ARG A N 1
ATOM 743 C CA . ARG A 1 94 ? 12.068 1.418 3.826 1.00 91.06 94 ARG A CA 1
ATOM 744 C C . ARG A 1 94 ? 10.815 2.063 3.257 1.00 91.06 94 ARG A C 1
ATOM 746 O O . ARG A 1 94 ? 10.849 3.148 2.680 1.00 91.06 94 ARG A O 1
ATOM 753 N N . VAL A 1 95 ? 9.694 1.384 3.465 1.00 93.25 95 VAL A N 1
ATOM 754 C CA . VAL A 1 95 ? 8.382 1.908 3.100 1.00 93.25 95 VAL A CA 1
ATOM 755 C C . VAL A 1 95 ? 7.755 2.596 4.301 1.00 93.25 95 VAL A C 1
ATOM 757 O O . VAL A 1 95 ? 7.483 1.955 5.317 1.00 93.25 95 VAL A O 1
ATOM 760 N N . GLY A 1 96 ? 7.509 3.894 4.151 1.00 93.12 96 GLY A N 1
ATOM 761 C CA . GLY A 1 96 ? 6.677 4.674 5.054 1.00 93.12 96 GLY A CA 1
ATOM 762 C C . GLY A 1 96 ? 5.228 4.677 4.577 1.00 93.12 96 GLY A C 1
ATOM 763 O O . GLY A 1 96 ? 4.951 4.582 3.379 1.00 93.12 96 GLY A O 1
ATOM 764 N N . TRP A 1 97 ? 4.293 4.769 5.516 1.00 94.62 97 TRP A N 1
ATOM 765 C CA . TRP A 1 97 ? 2.877 4.929 5.207 1.00 94.62 97 TRP A CA 1
ATOM 766 C C . TRP A 1 97 ? 2.160 5.707 6.312 1.00 94.62 97 TRP A C 1
ATOM 768 O O . TRP A 1 97 ? 2.598 5.718 7.464 1.00 94.62 97 TRP A O 1
ATOM 778 N N . ARG A 1 98 ? 1.045 6.355 5.969 1.00 93.25 98 ARG A N 1
ATOM 779 C CA . ARG A 1 98 ? 0.128 6.983 6.935 1.00 93.25 98 ARG A CA 1
ATOM 780 C C . ARG A 1 98 ? -1.293 7.027 6.397 1.00 93.25 98 ARG A C 1
ATOM 782 O O . ARG A 1 98 ? -1.499 6.971 5.189 1.00 93.25 98 ARG A O 1
ATOM 789 N N . ILE A 1 99 ? -2.253 7.193 7.295 1.00 90.94 99 ILE A N 1
ATOM 790 C CA . ILE A 1 99 ? -3.637 7.519 6.948 1.00 90.94 99 ILE A CA 1
ATOM 791 C C . ILE A 1 99 ? -3.748 9.043 6.841 1.00 90.94 99 ILE A C 1
ATOM 793 O O . ILE A 1 99 ? -3.309 9.742 7.753 1.00 90.94 99 ILE A O 1
ATOM 797 N N . VAL A 1 100 ? -4.297 9.556 5.737 1.00 87.31 100 VAL A N 1
ATOM 798 C CA . VAL A 1 100 ? -4.408 11.011 5.490 1.00 87.31 100 VAL A CA 1
ATOM 799 C C . VAL A 1 100 ? -5.830 11.537 5.459 1.00 87.31 100 VAL A C 1
ATOM 801 O O . VAL A 1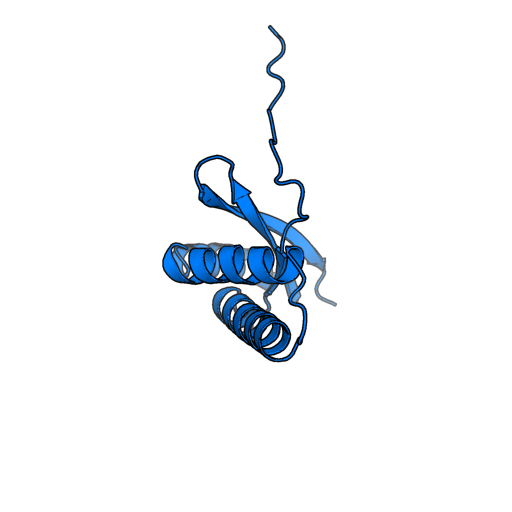 100 ? -6.052 12.705 5.759 1.00 87.31 100 VAL A O 1
ATOM 804 N N . GLU A 1 101 ? -6.796 10.693 5.125 1.00 76.81 101 GLU A N 1
ATOM 805 C CA . GLU A 1 101 ? -8.192 11.094 5.068 1.00 76.81 101 GLU A CA 1
ATOM 806 C C . GLU A 1 101 ? -9.075 9.889 5.364 1.00 76.81 101 GLU A C 1
ATOM 808 O O . GLU A 1 101 ? -8.761 8.765 4.971 1.00 76.81 101 GLU A O 1
ATOM 813 N N . ALA A 1 102 ? -10.186 10.134 6.046 1.00 63.88 102 ALA A N 1
ATOM 814 C CA . ALA A 1 102 ? -11.275 9.182 6.134 1.00 63.88 102 ALA A CA 1
ATOM 815 C C . ALA A 1 102 ? -12.555 9.912 5.726 1.00 63.88 102 ALA A C 1
ATOM 8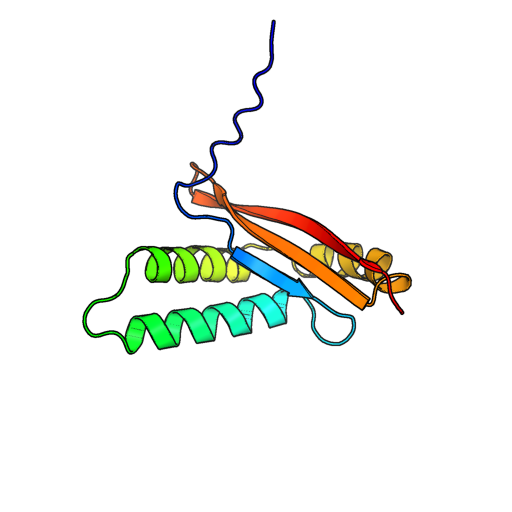17 O O . ALA A 1 102 ? -12.996 10.830 6.428 1.00 63.88 102 ALA A O 1
ATOM 818 N N . ALA A 1 103 ? -13.131 9.550 4.581 1.00 55.78 103 ALA A N 1
ATOM 819 C CA . ALA A 1 103 ? -14.360 10.180 4.113 1.00 55.78 103 ALA A CA 1
ATOM 820 C C . ALA A 1 103 ? -15.485 9.889 5.128 1.00 55.78 103 ALA A C 1
ATOM 822 O O . ALA A 1 103 ? -15.603 8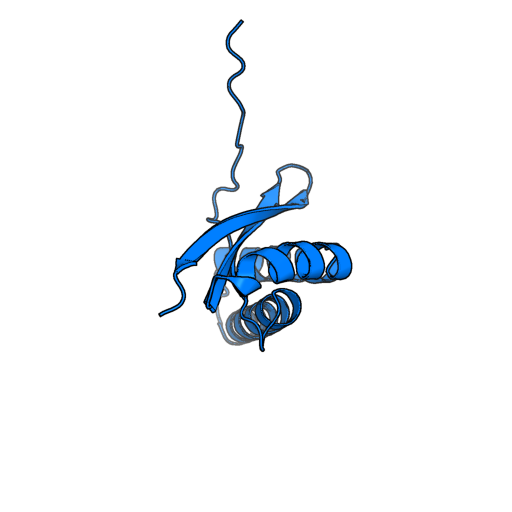.741 5.577 1.00 55.78 103 ALA A O 1
ATOM 823 N N . PRO A 1 104 ? -16.261 10.898 5.578 1.00 51.38 104 PRO A N 1
ATOM 824 C CA . PRO A 1 104 ? -17.408 10.644 6.447 1.00 51.38 104 PRO A CA 1
ATOM 825 C C . PRO A 1 104 ? -18.357 9.664 5.748 1.00 51.38 104 PRO A C 1
ATOM 827 O O . PRO A 1 104 ? -18.576 9.797 4.546 1.00 51.38 104 PRO A O 1
ATOM 830 N N . GLY A 1 105 ? -18.861 8.668 6.483 1.00 50.84 105 GLY A N 1
ATOM 831 C CA . GLY A 1 105 ? -19.920 7.808 5.957 1.00 50.84 105 GLY A CA 1
ATOM 832 C C . GLY A 1 105 ? -21.202 8.617 5.778 1.00 50.84 105 GLY A C 1
ATOM 833 O O . GLY A 1 105 ? -21.496 9.464 6.627 1.00 50.84 105 GLY A O 1
ATOM 834 N N . ALA A 1 106 ? -21.892 8.400 4.658 1.00 47.91 106 ALA A N 1
ATOM 835 C CA . ALA A 1 106 ? -23.184 9.018 4.359 1.00 47.91 106 ALA A CA 1
ATOM 836 C C . ALA A 1 106 ? -24.276 8.666 5.385 1.00 47.91 106 ALA A C 1
ATOM 838 O O . ALA A 1 106 ? -24.275 7.525 5.905 1.00 47.91 106 ALA A O 1
#

Sequence (106 aa):
MKRENGETRSRVGPVVLRARKDRCVQHAAAEAYREAAARLLADAEPDPESGRRVEVLGRFLATADFPSLRRQAAELLETREEITYEVWMEENGRVGWRIVEAAPGA

pLDDT: mean 84.05, std 16.03, range [37.66, 97.12]

Secondary structure (DSSP, 8-state):
----------SSPPEEEEEESSS-HHHHHHHHHHHHHHHHHH-SS--HHHHHHHHHHHHHHHH--HHHHHHHHHHHHHHEEEEEEEEEE-TTSPEEEEEEEEEEP-

Solvent-accessible surface area (backbone atoms only — not comparable to full-atom values): 6199 Å² total; per-residue (Å²): 141,78,86,76,80,79,78,67,67,50,99,63,78,62,50,76,40,60,22,34,91,93,40,47,58,69,56,36,43,54,51,53,28,50,56,35,46,51,49,44,70,69,39,94,74,60,54,71,68,44,54,50,50,29,51,43,36,51,48,40,74,73,69,57,62,57,74,62,51,49,54,61,46,48,68,53,42,75,69,19,55,36,38,33,33,39,35,35,52,39,91,87,72,47,72,46,70,48,78,78,49,63,50,77,48,131

Nearest PDB structures (foldseek):
  7tsq-assembly1_B  TM=3.601E-01  e=5.472E-01  Enterobacter cloacae
  7tsx-assembly1_B  TM=3.383E-01  e=5.124E-01  Enterobacter cloacae
  7tqd-assembly1_A  TM=3.313E-01  e=9.266E-01  Enterobacter cloacae
  6tlc-assembly1_A  TM=6.763E-01  e=3.692E+00  Homo sapiens
  7to3-assembly1_A  TM=3.190E-01  e=1.469E+00  Enterobacter cloacae

=== Feature glossary ===
Legend for the data blocks above and below:

— What the protein is —

The amino-acid sequence is the protein's primary structure: the linear order of residues from the N-terminus to the C-terminus, written in one-letter code. Everything else here — the 3D coordinates, the secondary structure, the domain annotations — is ultimately a consequence of this string.

Database cross-references. InterPro integrates a dozen domain/family signature databases into unified entries with residue-range hits. GO terms attach function/process/location labels with evidence codes. CATH codes position the fold in a four-level structural taxonomy. Organism is the NCBI-taxonomy species name.

— Where its atoms are —

The mmCIF block holds the 3D Cartesian coordinates of each backbone atom (N, Cα, C, O) in ångströms. mmCIF is the PDB's canonical archive format — a tagged-loop text representation of the atomic model.

The six renders are orthographic views along the three Cartesian axes in both directions. Representation (cartoon, sticks, or surface) and color scheme (sequence-rainbow or by-chain) vary across proteins so the training set covers all the common visualization conventions.

— Local backbone conformation —

Secondary structure is the local, repeating backbone conformation. DSSP classifies it into eight states by reading the hydrogen-bond network: three helix types (H, G, I), two β types (E, B), two non-regular types (T, S), and unstructured coil (-).

SS3 is a coarse helix/strand/coil call (letters a/b/c) made by the P-SEA algorithm from inter-Cα distances and dihedrals. It is less detailed than DSSP but needs only Cα positions.

Backbone dihedral angles. Every residue except chain termini has a φ (preceding-C → N → Cα → C) and a ψ (N → Cα → C → next-N). They are reported in degrees following the IUPAC sign convention. Secondary structure is essentially a statement about which (φ, ψ) basin each residue occupies.

— Global shape and packing —

The geometric summary reports three shape descriptors. Rg (radius of gyration) measures how spread out the Cα atoms are about their centre of mass; compact globular proteins have small Rg, elongated or unfolded ones large. Cα contacts (<8 Å, |i−j|>4) count long-range residue pairs in spatial proximity — high for tightly packed folds, near zero for rods or random coil. The bounding-box extents give the protein's footprint along x, y, z in Å.

Solvent accessibility: the surface area of each residue that a 1.4 Å water probe can touch, in Å². When only backbone atoms are present the absolute values are lower than full-atom SASA (side chains contribute most of the area) and are flagged as backbone-only.

Plot images: a contact map (which residues are close in 3D, as an N×N binary image), a Ramachandran scatter (backbone torsion angles, revealing secondary-structure composition at a glance), and — for AlphaFold structures — a PAE heatmap (pairwise prediction confidence).

— Structural neighborhood —

Foldseek's 3Di representation compresses backbone geometry into a per-residue letter drawn from a learned twenty-state alphabet. It captures the tertiary interaction pattern around each residue — which residues are packed against it in space, regardless of where they are in sequence.

Structural nearest neighbors (via Foldseek easy-search vs the PDB). Reported per hit: target PDB id, E-value, and alignment TM-score. A TM-score above ~0.5 is the conventional threshold for 'same fold'.

— Confidence and disorder —

pLDDT (predicted Local Distance Difference Test) is AlphaFold's per-residue confidence score, ranging from 0 to 100. Values above 90 indicate high confidence (typically well-packed cores); 70–90 is confident; 50–70 low confidence; below 50 usually means the region is disordered or the prediction is unreliable there. AlphaFold stores pLDDT in the mmCIF B-factor column.

For experimental (PDB) structures, the B-factor (temperature factor) quantifies the positional spread of each atom in the crystal — a combination of thermal vibration and static disorder — in units of Å². High B-factors mark flexible loops or poorly resolved regions; low B-factors mark the rigid, well-ordered core.

Predicted Aligned Error (PAE) is an AlphaFold confidence matrix: entry (i, j) is the expected error in the position of residue j, in ångströms, when the prediction is superimposed on the true structure at residue i. Low PAE within a block of residues means that block is internally rigid and well-predicted; high PAE between two blocks means their relative placement is uncertain even if each block individually is confident.